Protein AF-A0A956NDB8-F1 (afdb_monomer)

Solvent-accessible surface area (backbone atoms only — not comparable to full-atom values): 7066 Å² total; per-residue (Å²): 108,68,69,57,54,52,49,50,51,51,52,51,50,38,62,75,68,62,56,82,86,70,93,63,90,62,62,63,68,57,50,51,44,67,71,44,84,78,56,72,65,59,37,50,52,48,52,49,52,54,51,37,64,72,70,38,43,70,62,49,52,52,45,43,60,71,76,43,72,57,50,68,58,55,48,55,55,48,63,70,36,69,68,43,46,51,53,46,34,56,54,34,59,75,76,50,61,79,93,48,34,63,64,53,28,52,54,55,44,46,56,49,47,53,52,57,54,60,75,76,108

Radius of gyration: 20.0 Å; Cα contacts (8 Å, |Δi|>4): 51; chains: 1; bounding box: 40×38×49 Å

pLDDT: mean 94.99, std 5.1, range [55.31, 98.69]

Secondary structure (DSSP, 8-state):
-HHHHHHHHHHHHHHHTTPPPPSS---HHHHHHHHS-S-HHHHHHHHHHHHHHHHTHHHHHHHHHHH-TTHHHHHHHHTTSHHHHHHHHHHHHTTS-GGGHHHHHHHHHHHHHHHHHHTT-

Organism: Eiseniibacteriota bacterium (NCBI:txid2212470)

Sequence (121 aa):
PWLVTSKIRWALFCAITQRKFNRTLDWAPYYEVAAGGGTFEEKLDGYAKLADARLGKDEFEEFSAKQLPHLDEVAWEFFGTDAAKDAVRAKVKALFPEHEWEEFTELFFERIQEWRRAQKA

Structure (mmCIF, N/CA/C/O backbone):
data_AF-A0A956NDB8-F1
#
_entry.id   AF-A0A956NDB8-F1
#
loop_
_atom_site.group_PDB
_atom_site.id
_atom_site.type_symbol
_atom_site.label_atom_id
_atom_site.label_alt_id
_atom_site.label_comp_id
_atom_site.label_asym_id
_atom_site.label_entity_id
_atom_site.label_seq_id
_atom_site.pdbx_PDB_ins_code
_atom_site.Cartn_x
_atom_site.Cartn_y
_atom_site.Cartn_z
_atom_site.occupancy
_atom_site.B_iso_or_equiv
_atom_site.auth_seq_id
_atom_site.auth_comp_id
_atom_site.auth_asym_id
_atom_site.auth_atom_id
_atom_site.pdbx_PDB_model_num
ATOM 1 N N . PRO A 1 1 ? 6.274 -1.276 -2.434 1.00 89.81 1 PRO A N 1
ATOM 2 C CA . PRO A 1 1 ? 5.608 -2.584 -2.185 1.00 89.81 1 PRO A CA 1
ATOM 3 C C . PRO A 1 1 ? 4.446 -2.504 -1.184 1.00 89.81 1 PRO A C 1
ATOM 5 O O . PRO A 1 1 ? 3.318 -2.769 -1.582 1.00 89.81 1 PRO A O 1
ATOM 8 N N . TRP A 1 2 ? 4.686 -2.033 0.050 1.00 90.69 2 TRP A N 1
ATOM 9 C CA . TRP A 1 2 ? 3.649 -1.877 1.090 1.00 90.69 2 TRP A CA 1
ATOM 10 C C . TRP A 1 2 ? 2.387 -1.138 0.615 1.00 90.69 2 TRP A C 1
ATOM 12 O O . TRP A 1 2 ? 1.280 -1.632 0.769 1.00 90.69 2 TRP A O 1
ATOM 22 N N . LEU A 1 3 ? 2.533 0.012 -0.054 1.00 93.00 3 LEU A N 1
ATOM 23 C CA . LEU A 1 3 ? 1.372 0.767 -0.540 1.00 93.00 3 LEU A CA 1
ATOM 24 C C . LEU A 1 3 ? 0.516 -0.038 -1.536 1.00 93.00 3 LEU A C 1
ATOM 26 O O . LEU A 1 3 ? -0.706 0.089 -1.539 1.00 93.00 3 LEU A O 1
ATOM 30 N N . VAL A 1 4 ? 1.144 -0.851 -2.391 1.00 93.75 4 VAL A N 1
ATOM 31 C CA . VAL A 1 4 ? 0.431 -1.688 -3.369 1.00 93.75 4 VAL A CA 1
ATOM 32 C C . VAL A 1 4 ? -0.355 -2.775 -2.645 1.00 93.75 4 VAL A C 1
ATOM 34 O O . VAL A 1 4 ? -1.545 -2.927 -2.907 1.00 93.75 4 VAL A O 1
ATOM 37 N N . THR A 1 5 ? 0.265 -3.476 -1.693 1.00 94.31 5 THR A N 1
ATOM 38 C CA . THR A 1 5 ? -0.420 -4.526 -0.928 1.00 94.31 5 THR A CA 1
ATOM 39 C C . THR A 1 5 ? -1.535 -3.951 -0.055 1.00 94.31 5 THR A C 1
ATOM 41 O O . THR A 1 5 ? -2.627 -4.510 -0.038 1.00 94.31 5 THR A O 1
ATOM 44 N N . SER A 1 6 ? -1.346 -2.785 0.570 1.00 95.31 6 SER A N 1
ATOM 45 C CA . SER A 1 6 ? -2.410 -2.073 1.298 1.00 95.31 6 SER A CA 1
ATOM 46 C C . SER A 1 6 ? -3.590 -1.696 0.398 1.00 95.31 6 SER A C 1
ATOM 48 O O . SER A 1 6 ? -4.744 -1.884 0.780 1.00 95.31 6 SER A O 1
ATOM 50 N N . LYS A 1 7 ? -3.330 -1.220 -0.828 1.00 96.62 7 LYS A N 1
ATOM 51 C CA . LYS A 1 7 ? -4.393 -0.932 -1.805 1.00 96.62 7 LYS A CA 1
ATOM 52 C C . LYS A 1 7 ? -5.141 -2.192 -2.234 1.00 96.62 7 LYS A C 1
ATOM 54 O O . LYS A 1 7 ? -6.359 -2.133 -2.365 1.00 96.62 7 LYS A O 1
ATOM 59 N N . ILE A 1 8 ? -4.441 -3.312 -2.425 1.00 96.62 8 ILE A N 1
ATOM 60 C CA . ILE A 1 8 ? -5.066 -4.605 -2.738 1.00 96.62 8 ILE A CA 1
ATOM 61 C C . ILE A 1 8 ? -5.976 -5.042 -1.588 1.00 96.62 8 ILE A C 1
ATOM 63 O O . ILE A 1 8 ? -7.145 -5.329 -1.834 1.00 96.62 8 ILE A O 1
ATOM 67 N N . AR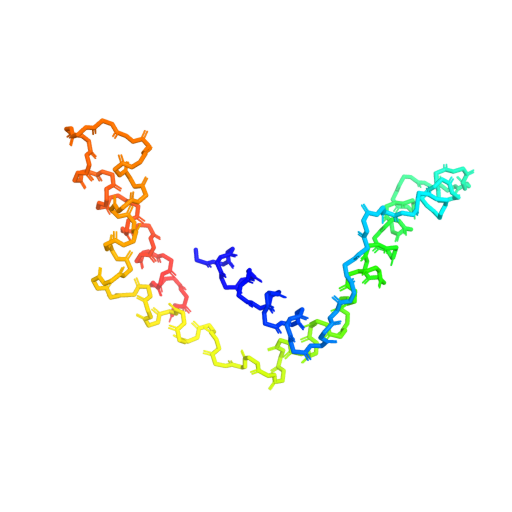G A 1 9 ? -5.486 -5.017 -0.338 1.00 97.12 9 ARG A N 1
ATOM 68 C CA . ARG A 1 9 ? -6.298 -5.330 0.852 1.00 97.12 9 ARG A CA 1
ATOM 69 C C . ARG A 1 9 ? -7.568 -4.491 0.887 1.00 97.12 9 ARG A C 1
ATOM 71 O O . ARG A 1 9 ? -8.660 -5.038 0.997 1.00 97.12 9 ARG A O 1
ATOM 78 N N . TRP A 1 10 ? -7.430 -3.174 0.735 1.00 96.81 10 TRP A N 1
ATOM 79 C CA . TRP A 1 10 ? -8.566 -2.254 0.774 1.00 96.81 10 TRP A CA 1
ATOM 80 C C . TRP A 1 10 ? -9.564 -2.490 -0.364 1.00 96.81 10 TRP A C 1
ATOM 82 O O . TRP A 1 10 ? -10.773 -2.504 -0.133 1.00 96.81 10 TRP A O 1
ATOM 92 N N . ALA A 1 11 ? -9.074 -2.706 -1.588 1.00 96.69 11 ALA A N 1
ATOM 93 C CA . ALA A 1 11 ? -9.922 -2.975 -2.745 1.00 96.69 11 ALA A CA 1
ATOM 94 C C . ALA A 1 11 ? -10.709 -4.283 -2.577 1.00 96.69 11 ALA A C 1
ATOM 96 O O . ALA A 1 11 ? -11.917 -4.298 -2.810 1.00 96.69 11 ALA A O 1
ATOM 97 N N . LEU A 1 12 ? -10.047 -5.353 -2.125 1.00 96.94 12 LEU A N 1
ATOM 98 C CA . LEU A 1 12 ? -10.683 -6.645 -1.864 1.00 96.94 12 LEU A CA 1
ATOM 99 C C . LEU A 1 12 ? -11.694 -6.555 -0.722 1.00 96.94 12 LEU A C 1
ATOM 101 O O . LEU A 1 12 ? -12.813 -7.039 -0.873 1.00 96.94 12 LEU A O 1
ATOM 105 N N . PHE A 1 13 ? -11.342 -5.878 0.373 1.00 96.69 13 PHE A N 1
ATOM 106 C CA . PHE A 1 13 ? -12.257 -5.627 1.483 1.00 96.69 13 PHE A CA 1
ATOM 107 C C . PHE A 1 13 ? -13.521 -4.909 1.009 1.00 96.69 13 PHE A C 1
ATOM 109 O O . PHE A 1 13 ? -14.624 -5.407 1.225 1.00 96.69 13 PHE A O 1
ATOM 116 N N . CYS A 1 14 ? -13.378 -3.785 0.297 1.00 95.94 14 CYS A N 1
ATOM 117 C CA . CYS A 1 14 ? -14.514 -3.040 -0.247 1.00 95.94 14 CYS A CA 1
ATOM 118 C C . CYS A 1 14 ? -15.378 -3.893 -1.184 1.00 95.94 14 CYS A C 1
ATOM 120 O O . CYS A 1 14 ? -16.605 -3.838 -1.102 1.00 95.94 14 CYS A O 1
ATOM 122 N N . ALA A 1 1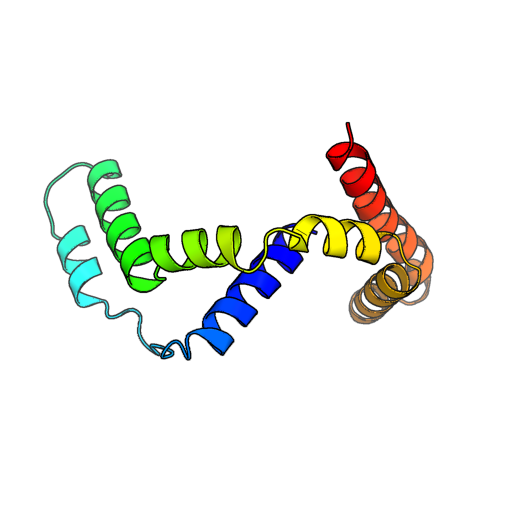5 ? -14.749 -4.670 -2.070 1.00 96.12 15 ALA A N 1
ATOM 123 C CA . ALA A 1 15 ? -15.452 -5.494 -3.044 1.00 96.12 15 ALA A CA 1
ATOM 124 C C . ALA A 1 15 ? -16.203 -6.661 -2.388 1.00 96.12 15 ALA A C 1
ATOM 126 O O . ALA A 1 15 ? -17.350 -6.919 -2.736 1.00 96.12 15 ALA A O 1
ATOM 127 N N . ILE A 1 16 ? -15.601 -7.353 -1.423 1.00 96.00 16 ILE A N 1
ATOM 128 C CA . ILE A 1 16 ? -16.212 -8.528 -0.783 1.00 96.00 16 ILE A CA 1
ATOM 129 C C . ILE A 1 16 ? -17.308 -8.113 0.198 1.00 96.00 16 ILE A C 1
ATOM 131 O O . ILE A 1 16 ? -18.383 -8.706 0.207 1.00 96.00 16 ILE A O 1
ATOM 135 N N . THR A 1 17 ? -17.075 -7.058 0.980 1.00 93.94 17 THR A N 1
ATOM 136 C CA . THR A 1 17 ? -18.067 -6.549 1.943 1.00 93.94 17 THR A CA 1
ATOM 137 C C . THR A 1 17 ? -19.152 -5.692 1.295 1.00 93.94 17 THR A C 1
ATOM 139 O O . THR A 1 17 ? -20.071 -5.255 1.984 1.00 93.94 17 THR A O 1
ATOM 142 N N . GLN A 1 18 ? -19.057 -5.431 -0.018 1.00 93.88 18 GLN A N 1
ATOM 143 C CA . GLN A 1 18 ? -19.957 -4.532 -0.749 1.00 93.88 18 GLN A CA 1
ATOM 144 C C . GLN A 1 18 ? -20.081 -3.166 -0.052 1.00 93.88 18 GLN A C 1
ATOM 146 O O . GLN A 1 18 ? -21.165 -2.586 0.065 1.00 93.88 18 GLN A O 1
ATOM 151 N N . ARG A 1 19 ? -18.952 -2.655 0.456 1.00 92.12 19 ARG A N 1
ATOM 152 C CA . ARG A 1 19 ? -18.929 -1.473 1.316 1.00 92.12 19 ARG A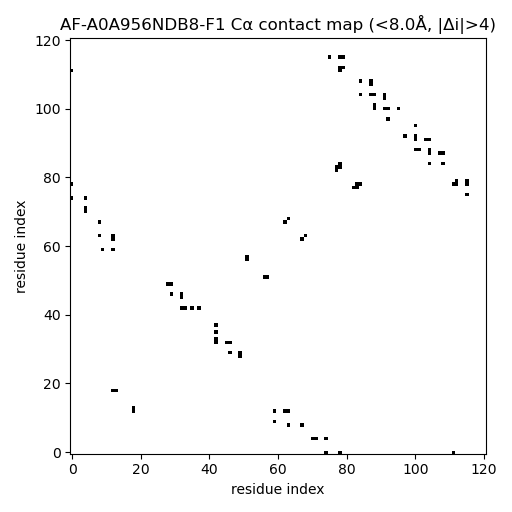 CA 1
ATOM 153 C C . ARG A 1 19 ? -19.509 -0.267 0.580 1.00 92.12 19 ARG A C 1
ATOM 155 O O . ARG A 1 19 ? -19.021 0.139 -0.476 1.00 92.12 19 ARG A O 1
ATOM 162 N N . LYS A 1 20 ? -20.517 0.368 1.180 1.00 89.00 20 LYS A N 1
AT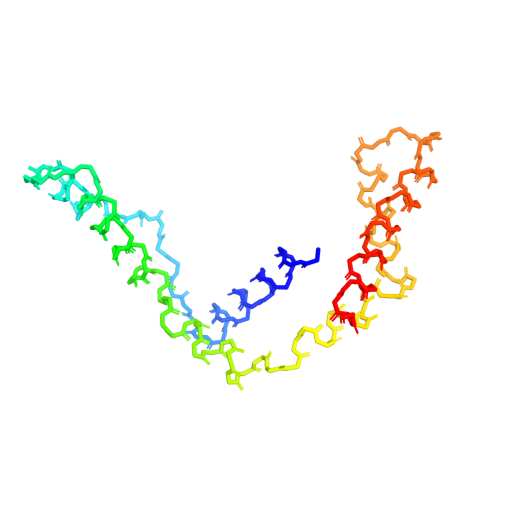OM 163 C CA . LYS A 1 20 ? -21.123 1.583 0.628 1.00 89.00 20 LYS A CA 1
ATOM 164 C C . LYS A 1 20 ? -20.096 2.717 0.574 1.00 89.00 20 LYS A C 1
ATOM 166 O O . LYS A 1 20 ? -19.466 3.067 1.575 1.00 89.00 20 LYS A O 1
ATOM 171 N N . PHE A 1 21 ? -19.949 3.328 -0.598 1.00 86.06 21 PHE A N 1
ATOM 172 C CA . PHE A 1 21 ? -19.129 4.524 -0.751 1.00 86.06 21 PHE A CA 1
ATOM 173 C C . PHE A 1 21 ? -19.887 5.762 -0.255 1.00 86.06 21 PHE A C 1
ATOM 175 O O . PHE A 1 21 ? -20.905 6.157 -0.827 1.00 86.06 21 PHE A O 1
ATOM 182 N N . ASN A 1 22 ? -19.370 6.395 0.796 1.00 86.12 22 ASN A N 1
ATOM 183 C CA . ASN A 1 22 ? -19.922 7.633 1.335 1.00 86.12 22 ASN A CA 1
ATOM 184 C C . ASN A 1 22 ? -19.236 8.831 0.666 1.00 86.12 22 ASN A C 1
ATOM 186 O O . ASN A 1 22 ? -18.032 9.027 0.820 1.00 86.12 22 ASN A O 1
ATOM 190 N N . ARG A 1 23 ? -20.009 9.637 -0.069 1.00 88.25 23 ARG A N 1
ATOM 191 C CA . ARG A 1 23 ? -19.500 10.766 -0.871 1.00 88.25 23 ARG A CA 1
ATOM 192 C C . ARG A 1 23 ? -18.981 11.929 -0.027 1.00 88.25 23 ARG A C 1
ATOM 194 O O . ARG A 1 23 ? -18.087 12.646 -0.457 1.00 88.25 23 ARG A O 1
ATOM 201 N N . THR A 1 24 ? -19.557 12.116 1.152 1.00 90.06 24 THR A N 1
ATOM 202 C CA . THR A 1 24 ? -19.206 13.170 2.104 1.00 90.06 24 THR A CA 1
ATOM 203 C C . THR A 1 24 ? -18.567 12.558 3.333 1.00 90.06 24 THR A C 1
ATOM 205 O O . THR A 1 24 ? -18.857 11.411 3.673 1.00 90.06 24 THR A O 1
ATOM 208 N N . LEU A 1 25 ? -17.695 13.320 3.997 1.00 87.25 25 LEU A N 1
ATOM 209 C CA . LEU A 1 25 ? -17.087 12.921 5.268 1.00 87.25 25 LEU A CA 1
ATOM 210 C C . LEU A 1 25 ? -18.096 12.935 6.427 1.00 87.25 25 LEU A C 1
ATOM 212 O O . LEU A 1 25 ? -17.827 12.336 7.458 1.00 87.25 25 LEU A O 1
ATOM 216 N N . ASP A 1 26 ? -19.251 13.573 6.210 1.00 89.00 26 ASP A N 1
ATOM 217 C CA . ASP A 1 26 ? -20.270 13.857 7.217 1.00 89.00 26 ASP A CA 1
ATOM 218 C C . ASP A 1 26 ? -19.643 14.724 8.312 1.00 89.00 26 ASP A C 1
ATOM 220 O O . ASP A 1 26 ? -19.239 14.250 9.358 1.00 89.00 26 ASP A O 1
ATOM 224 N N . TRP A 1 27 ? -19.461 16.015 8.017 1.00 93.56 27 TRP A N 1
ATOM 225 C CA . TRP A 1 27 ? -18.603 16.914 8.803 1.00 93.56 27 TRP A CA 1
ATOM 226 C C . TRP A 1 27 ? -19.117 17.237 10.214 1.00 93.56 27 TRP A C 1
ATOM 228 O O . TRP A 1 27 ? -18.338 17.708 11.036 1.00 93.56 27 TRP A O 1
ATOM 238 N N . ALA A 1 28 ? -20.397 16.995 10.510 1.00 95.75 28 ALA A N 1
ATOM 239 C CA . ALA A 1 28 ? -21.005 17.358 11.793 1.00 95.75 28 ALA A CA 1
ATOM 240 C C . ALA A 1 28 ? -20.248 16.787 13.018 1.00 95.75 28 ALA A C 1
ATOM 242 O O . ALA A 1 28 ? -19.809 17.596 13.835 1.00 95.75 28 ALA A O 1
ATOM 243 N N . PRO A 1 29 ? -19.950 15.474 13.114 1.00 95.06 29 PRO A N 1
ATOM 244 C CA . PRO A 1 29 ? -19.163 14.927 14.223 1.00 95.06 29 PRO A CA 1
ATOM 245 C C . PRO A 1 29 ? -17.741 15.495 14.318 1.00 95.06 29 PRO A C 1
ATOM 247 O O . PRO A 1 29 ? -17.194 15.631 15.408 1.00 95.06 29 PRO A O 1
ATOM 250 N N . TYR A 1 30 ? -17.130 15.882 13.194 1.00 94.62 30 TYR A N 1
ATOM 251 C CA . TYR A 1 30 ? -15.814 16.528 13.211 1.00 94.62 30 TYR A CA 1
ATOM 252 C C . TYR A 1 30 ? -15.896 17.932 13.820 1.00 94.62 30 TYR A C 1
ATOM 254 O O . TYR A 1 30 ? -15.028 18.319 14.601 1.00 94.62 30 TYR A O 1
ATOM 262 N N . TYR A 1 31 ? -16.951 18.689 13.512 1.00 96.06 31 TYR A N 1
ATOM 263 C CA . TYR A 1 31 ? -17.175 19.990 14.138 1.00 96.06 31 TYR A CA 1
ATOM 264 C C . TYR A 1 31 ? -17.493 19.875 15.628 1.00 96.06 31 TYR A C 1
ATOM 266 O O . TYR A 1 31 ? -17.063 20.733 16.394 1.00 96.06 31 TYR A O 1
ATOM 274 N N . GLU A 1 32 ? -18.173 18.812 16.056 1.00 96.31 32 GLU A N 1
ATOM 275 C CA . GLU A 1 32 ? -18.409 18.534 17.477 1.00 96.31 32 GLU A CA 1
ATOM 276 C C . GLU A 1 32 ? -17.093 18.297 18.232 1.00 96.31 32 GLU A C 1
ATOM 278 O O . GLU A 1 32 ? -16.874 18.907 19.277 1.00 96.31 32 GLU A O 1
ATOM 283 N N . VAL A 1 33 ? -16.169 17.504 17.672 1.00 95.69 33 VAL A N 1
ATOM 284 C CA . VAL A 1 33 ? -14.819 17.322 18.244 1.00 95.69 33 VAL A CA 1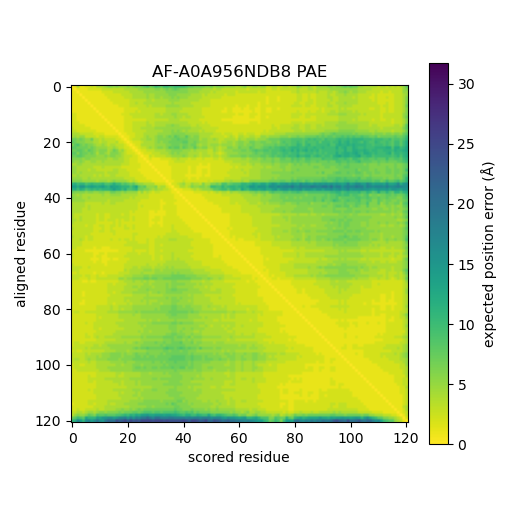
ATOM 285 C C . VAL A 1 33 ? -14.043 18.645 18.266 1.00 95.69 33 VAL A C 1
ATOM 287 O O . VAL A 1 33 ? -13.391 18.972 19.259 1.00 95.69 33 VAL A O 1
ATOM 290 N N . ALA A 1 34 ? -14.134 19.445 17.199 1.00 94.75 34 ALA A N 1
ATOM 291 C CA . ALA A 1 34 ? -13.451 20.735 17.115 1.00 94.75 34 ALA A CA 1
ATOM 292 C C . ALA A 1 34 ? -13.958 21.739 18.163 1.00 94.75 34 ALA A C 1
ATOM 294 O O . ALA A 1 34 ? -13.148 22.425 18.797 1.00 94.75 34 ALA A O 1
ATOM 295 N N . ALA A 1 35 ? -15.281 21.812 18.339 1.00 95.50 35 ALA A N 1
ATOM 296 C CA . ALA A 1 35 ? -15.960 22.685 19.292 1.00 95.50 35 ALA A CA 1
ATOM 297 C C . ALA A 1 35 ? -15.852 22.188 20.743 1.00 95.50 35 ALA A C 1
ATOM 299 O O . ALA A 1 35 ? -16.023 22.979 21.671 1.00 95.50 35 ALA A O 1
ATOM 300 N N . GLY A 1 36 ? -15.550 20.903 20.939 1.00 91.31 36 GLY A N 1
ATOM 301 C CA . GLY A 1 36 ? -15.285 20.318 22.246 1.00 91.31 36 GLY A CA 1
ATOM 302 C C . GLY A 1 36 ? -14.131 21.005 22.986 1.00 91.31 36 GLY A C 1
ATOM 303 O O . GLY A 1 36 ? -13.202 21.563 22.388 1.00 91.31 36 GLY A O 1
ATOM 304 N N . GLY A 1 37 ? -14.194 20.964 24.318 1.00 87.00 37 GLY A N 1
ATOM 305 C CA . GLY A 1 37 ? -13.053 21.287 25.176 1.00 87.00 37 GLY A CA 1
ATOM 306 C C . GLY A 1 37 ? -11.967 20.206 25.101 1.00 87.00 37 GLY A C 1
ATOM 307 O O . GLY A 1 37 ? -12.172 19.166 24.482 1.00 87.00 37 GLY A O 1
ATOM 308 N N . GLY A 1 38 ? -10.822 20.456 25.735 1.00 91.31 38 GLY A N 1
ATOM 309 C CA . GLY A 1 38 ? -9.709 19.504 25.806 1.00 91.31 38 GLY A CA 1
ATOM 310 C C . GLY A 1 38 ? -8.443 19.975 25.096 1.00 91.31 38 GLY A C 1
ATOM 311 O O . GLY A 1 38 ? -8.425 21.026 24.442 1.00 91.31 38 GLY A O 1
ATOM 312 N N . THR A 1 39 ? -7.370 19.206 25.262 1.00 96.25 39 THR A N 1
ATOM 313 C CA . THR A 1 39 ? -6.089 19.452 24.596 1.00 96.25 39 THR A CA 1
ATOM 314 C C . THR A 1 39 ? -6.169 19.112 23.109 1.00 96.25 39 THR A C 1
ATOM 316 O O . THR A 1 39 ? -7.147 18.553 22.607 1.00 96.25 39 THR A O 1
ATOM 319 N N . PHE A 1 40 ? -5.129 19.477 22.364 1.00 94.62 40 PHE A N 1
ATOM 320 C CA . PHE A 1 40 ? -5.053 19.143 20.948 1.00 94.62 40 PHE A CA 1
ATOM 321 C C . PHE A 1 40 ? -4.976 17.625 20.725 1.00 94.62 40 PHE A C 1
ATOM 323 O O . PHE A 1 40 ? -5.621 17.102 19.820 1.00 94.62 40 PHE A O 1
ATOM 330 N N . GLU A 1 41 ? -4.248 16.919 21.586 1.00 96.50 41 GLU A N 1
ATOM 331 C CA . GLU A 1 41 ? -4.091 15.466 21.566 1.00 96.50 41 GLU A CA 1
ATOM 332 C C . GLU A 1 41 ? -5.434 14.758 21.781 1.00 96.50 41 GLU A C 1
ATOM 334 O O . GLU A 1 41 ? -5.794 13.876 21.006 1.00 96.50 41 GLU A O 1
ATOM 339 N N . GLU A 1 42 ? -6.237 15.211 22.748 1.00 96.69 42 GLU A N 1
ATOM 340 C CA . GLU A 1 42 ? -7.579 14.660 22.989 1.00 96.69 42 GLU A CA 1
ATOM 341 C C . GLU A 1 42 ? -8.504 14.849 21.775 1.00 96.69 42 GLU A C 1
ATOM 343 O O . GLU A 1 42 ? -9.312 13.975 21.443 1.00 96.69 42 GLU A O 1
ATOM 348 N N . LYS A 1 43 ? -8.362 15.971 21.056 1.00 96.31 43 LYS A N 1
ATOM 349 C CA . LYS A 1 43 ? -9.091 16.199 19.800 1.00 96.31 43 LYS A CA 1
ATOM 350 C C . LYS A 1 43 ? -8.606 15.280 18.684 1.00 96.31 43 LYS A C 1
ATOM 352 O O . LYS A 1 43 ? -9.438 14.771 17.933 1.00 96.31 43 LYS A O 1
ATOM 357 N N . LEU A 1 44 ? -7.298 15.039 18.573 1.00 96.88 44 LEU A N 1
ATOM 358 C CA . LEU A 1 44 ? -6.747 14.075 17.615 1.00 96.88 44 LEU A CA 1
ATOM 359 C C . LEU A 1 44 ? -7.295 12.666 17.859 1.00 96.88 44 LEU A C 1
ATOM 361 O O . LEU A 1 44 ? -7.716 12.024 16.898 1.00 96.88 44 LEU A O 1
ATOM 365 N N . ASP A 1 45 ? -7.389 12.230 19.115 1.00 96.62 45 ASP A N 1
ATOM 366 C CA . ASP A 1 45 ? -8.011 10.949 19.469 1.00 96.62 45 ASP A CA 1
ATOM 367 C C . ASP A 1 45 ? -9.492 10.905 19.067 1.00 96.62 45 ASP A C 1
ATOM 369 O O . ASP A 1 45 ? -9.989 9.888 18.575 1.00 96.62 45 ASP A O 1
ATOM 373 N N . GLY A 1 46 ? -10.208 12.022 19.233 1.00 96.25 46 GLY A N 1
ATOM 374 C CA . GLY A 1 46 ? -11.580 12.182 18.752 1.00 96.25 46 GLY A CA 1
ATOM 375 C C . GLY A 1 46 ? -11.694 12.004 17.235 1.00 96.25 46 GLY A C 1
ATOM 376 O O . GLY A 1 46 ? -12.515 11.216 16.761 1.00 96.25 46 GLY A O 1
ATOM 377 N N . TYR A 1 47 ? -10.843 12.679 16.460 1.00 96.50 47 TYR A N 1
ATOM 378 C CA . TYR A 1 47 ? -10.827 12.541 15.000 1.00 96.50 47 TYR A CA 1
ATOM 379 C C . TYR A 1 47 ? -10.415 11.141 14.541 1.00 96.50 47 TYR A C 1
ATOM 381 O O . TYR A 1 47 ? -10.993 10.627 13.582 1.00 96.50 47 TYR A O 1
ATOM 389 N N . ALA A 1 48 ? -9.452 10.518 15.222 1.00 96.31 48 ALA A N 1
ATOM 390 C CA . ALA A 1 48 ? -9.009 9.160 14.932 1.00 96.31 48 ALA A CA 1
ATOM 391 C C . ALA A 1 48 ? -10.154 8.158 15.119 1.00 96.31 48 ALA A C 1
ATOM 393 O O . ALA A 1 48 ? -10.418 7.370 14.218 1.00 96.31 48 ALA A O 1
ATOM 394 N N . LYS A 1 49 ? -10.924 8.261 16.212 1.00 96.31 49 LYS A N 1
ATOM 395 C CA . LYS A 1 49 ? -12.119 7.424 16.435 1.00 96.31 49 LYS A CA 1
ATOM 396 C C . LYS A 1 49 ? -13.152 7.565 15.316 1.00 96.31 49 LYS A C 1
ATOM 398 O O . LYS A 1 49 ? -13.698 6.564 14.857 1.00 96.31 49 LYS A O 1
ATOM 403 N N . LEU A 1 50 ? -13.409 8.793 14.853 1.00 95.88 50 LEU A N 1
ATOM 404 C CA . LEU A 1 50 ? -14.320 9.035 13.727 1.00 95.88 50 LEU A CA 1
ATOM 405 C C . LEU A 1 50 ? -13.798 8.404 12.431 1.00 95.88 50 LEU A C 1
ATOM 407 O O . LEU A 1 50 ? -14.572 7.809 11.681 1.00 95.88 50 LEU A O 1
ATOM 411 N N . ALA A 1 51 ? -12.495 8.519 12.166 1.00 94.38 51 ALA A N 1
ATOM 412 C CA . ALA A 1 51 ? -11.865 7.918 10.997 1.00 94.38 51 ALA A CA 1
ATOM 413 C C . ALA A 1 51 ? -11.895 6.382 11.051 1.00 94.38 51 ALA A C 1
ATOM 415 O O . ALA A 1 51 ? -12.279 5.765 10.058 1.00 94.38 51 ALA A O 1
ATOM 416 N N . ASP A 1 52 ? -11.567 5.783 12.197 1.00 95.25 52 ASP A N 1
ATOM 417 C CA . ASP A 1 52 ? -11.552 4.333 12.418 1.00 95.25 52 ASP A CA 1
ATOM 418 C C . ASP A 1 52 ? -12.946 3.733 12.205 1.00 95.25 52 ASP A C 1
ATOM 420 O O . ASP A 1 52 ? -13.114 2.824 11.389 1.00 95.25 52 ASP A O 1
ATOM 424 N N . ALA A 1 53 ? -13.967 4.308 12.852 1.00 93.50 53 ALA A N 1
ATOM 425 C CA . ALA A 1 53 ? -15.354 3.879 12.688 1.00 93.50 53 ALA A CA 1
ATOM 426 C C . ALA A 1 53 ? -15.831 4.064 11.245 1.00 93.50 53 ALA A C 1
ATOM 428 O O . ALA A 1 53 ? -16.478 3.193 10.663 1.00 93.50 53 ALA A O 1
ATOM 429 N N . ARG A 1 54 ? -15.489 5.200 10.627 1.00 91.62 54 ARG A N 1
ATOM 430 C CA . ARG A 1 54 ? -15.884 5.460 9.248 1.00 91.62 54 ARG A CA 1
ATOM 431 C C . ARG A 1 54 ? -15.222 4.486 8.289 1.00 91.62 54 ARG A C 1
ATOM 433 O O . ARG A 1 54 ? -15.892 4.048 7.361 1.00 91.62 54 ARG A O 1
ATOM 440 N N . LEU A 1 55 ? -13.942 4.173 8.446 1.00 92.38 55 LEU A N 1
ATOM 441 C CA . LEU A 1 55 ? -13.221 3.269 7.550 1.00 92.38 55 LEU A CA 1
ATOM 442 C C . LEU A 1 55 ? -13.498 1.790 7.849 1.00 92.38 55 LEU A C 1
ATOM 444 O O . LEU A 1 55 ? -13.236 0.969 6.973 1.00 92.38 55 LEU A O 1
ATOM 448 N N . GLY A 1 56 ? -14.112 1.473 8.993 1.00 94.19 56 GLY A N 1
ATOM 449 C CA . GLY A 1 56 ? -14.345 0.097 9.434 1.00 94.19 56 GLY A CA 1
ATOM 450 C C . GLY A 1 56 ? -13.019 -0.587 9.737 1.00 94.19 56 GLY A C 1
ATOM 451 O O . GLY A 1 56 ? -12.704 -1.618 9.146 1.00 94.19 56 GLY A O 1
ATOM 452 N N . LYS A 1 57 ? -12.173 0.080 10.534 1.00 95.75 57 LYS A N 1
ATOM 453 C CA . LYS A 1 57 ? -10.795 -0.349 10.796 1.00 95.75 57 LYS A CA 1
ATOM 454 C C . LYS A 1 57 ? -10.744 -1.761 11.372 1.00 95.75 57 LYS A C 1
ATOM 456 O O . LYS A 1 57 ? -10.007 -2.581 10.838 1.00 95.75 57 LYS A O 1
ATOM 461 N N . ASP A 1 58 ? -11.532 -2.042 12.405 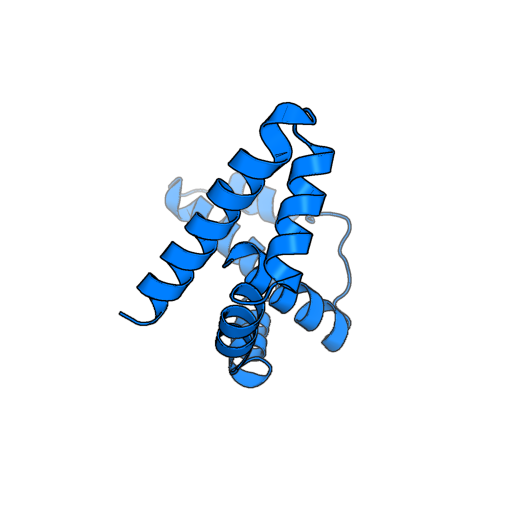1.00 96.56 58 ASP A N 1
ATOM 462 C CA . ASP A 1 58 ? -11.495 -3.335 13.091 1.00 96.56 58 ASP A CA 1
ATOM 463 C C . ASP A 1 58 ? -11.945 -4.462 12.146 1.00 96.56 58 ASP A C 1
ATOM 465 O O . ASP A 1 58 ? -11.280 -5.494 12.040 1.00 96.56 58 ASP A O 1
ATOM 469 N N . GLU A 1 59 ? -13.008 -4.239 11.363 1.00 95.94 59 GLU A N 1
ATOM 470 C CA . GLU A 1 59 ? -13.464 -5.204 10.359 1.00 95.94 59 GLU A CA 1
ATOM 471 C C . GLU A 1 59 ? -12.444 -5.384 9.229 1.00 95.94 59 GLU A C 1
ATOM 473 O O . GLU A 1 59 ? -12.265 -6.491 8.717 1.00 95.94 59 GLU A O 1
ATOM 478 N N . PHE A 1 60 ? -11.768 -4.308 8.826 1.00 96.88 60 PHE A N 1
ATOM 479 C CA . PHE A 1 60 ? -10.719 -4.343 7.813 1.00 96.88 60 PHE A CA 1
ATOM 480 C C . PHE A 1 60 ? -9.480 -5.110 8.291 1.00 96.88 60 PHE A C 1
ATOM 482 O O . PHE A 1 60 ? -8.910 -5.896 7.524 1.00 96.88 60 PHE A O 1
ATOM 489 N N . GLU A 1 61 ? -9.057 -4.896 9.536 1.00 95.94 61 GLU A N 1
ATOM 490 C CA . GLU A 1 61 ? -7.934 -5.595 10.160 1.00 95.94 61 GLU A CA 1
ATOM 491 C C . GLU A 1 61 ? -8.251 -7.085 10.321 1.00 95.94 61 GLU A C 1
ATOM 493 O O . GLU A 1 61 ? -7.464 -7.931 9.887 1.00 95.94 61 GLU A O 1
ATOM 498 N N . GLU A 1 62 ? -9.440 -7.419 10.831 1.00 97.12 62 GLU A N 1
ATOM 499 C CA . GLU A 1 62 ? -9.907 -8.801 10.946 1.00 97.12 62 GLU A CA 1
ATOM 500 C C . GLU A 1 62 ? -9.995 -9.486 9.575 1.00 97.12 62 GLU A C 1
ATOM 502 O O . GLU A 1 62 ? -9.499 -10.604 9.398 1.00 97.12 62 GLU A O 1
ATOM 507 N N . PHE A 1 63 ? -10.589 -8.817 8.581 1.00 96.94 63 PHE A N 1
ATOM 508 C CA . PHE A 1 63 ? -10.669 -9.319 7.212 1.00 96.94 63 PHE A CA 1
ATOM 509 C C . PHE A 1 63 ? -9.277 -9.571 6.632 1.00 96.94 63 PHE A C 1
ATOM 511 O O . PHE A 1 63 ? -9.026 -10.639 6.075 1.00 96.94 63 PHE A O 1
ATOM 518 N N . SER A 1 64 ? -8.359 -8.614 6.778 1.00 95.88 64 SER A N 1
ATOM 519 C CA . SER A 1 64 ? -7.000 -8.734 6.249 1.00 95.88 64 SER A CA 1
ATOM 520 C C . SER A 1 64 ? -6.252 -9.903 6.888 1.00 95.88 64 SER A C 1
ATOM 522 O O . SER A 1 64 ? -5.587 -10.654 6.176 1.00 95.88 64 SER A O 1
ATOM 524 N N . ALA A 1 65 ? -6.403 -10.097 8.200 1.00 95.56 65 ALA A N 1
ATOM 525 C CA . ALA A 1 65 ? -5.776 -11.200 8.921 1.00 95.56 65 ALA A CA 1
ATOM 526 C C . ALA A 1 65 ? -6.359 -12.569 8.532 1.00 95.56 65 ALA A C 1
ATOM 528 O O . ALA A 1 65 ? -5.612 -13.530 8.359 1.00 95.56 65 ALA A O 1
ATOM 529 N N . LYS A 1 66 ? -7.687 -12.673 8.382 1.00 96.44 66 LYS A N 1
ATOM 530 C CA . LYS A 1 66 ? -8.368 -13.957 8.133 1.00 96.44 66 LYS A CA 1
ATOM 531 C C . LYS A 1 66 ? -8.420 -14.355 6.661 1.00 96.44 66 LYS A C 1
ATOM 533 O O . LYS A 1 66 ? -8.286 -15.533 6.350 1.00 96.44 66 LYS A O 1
ATOM 538 N N . GLN A 1 67 ? -8.659 -13.399 5.767 1.00 96.12 67 GLN A N 1
ATOM 539 C CA . GLN A 1 67 ? -8.943 -13.666 4.352 1.00 96.12 67 GLN A CA 1
ATOM 540 C C . GLN A 1 67 ? -7.718 -13.491 3.456 1.00 96.12 67 GLN A C 1
ATOM 542 O O . GLN A 1 67 ? -7.683 -14.046 2.361 1.00 96.12 67 GLN A O 1
ATOM 547 N N . LEU A 1 68 ? -6.708 -12.737 3.903 1.00 95.62 68 LEU A N 1
ATOM 548 C CA . LEU A 1 68 ? -5.504 -12.443 3.122 1.00 95.62 68 LEU A CA 1
ATOM 549 C C . LEU A 1 68 ? -4.193 -12.864 3.823 1.00 95.62 68 LEU A C 1
ATOM 551 O O . LEU A 1 68 ? -3.202 -12.135 3.704 1.00 95.62 68 LEU A O 1
ATOM 555 N N . PRO A 1 69 ? -4.126 -14.029 4.506 1.00 94.44 69 PRO A N 1
ATOM 556 C CA . PRO A 1 69 ? -2.955 -14.404 5.305 1.00 94.44 69 PRO A CA 1
ATOM 557 C C . PRO A 1 69 ? -1.683 -14.588 4.463 1.00 94.44 69 PRO A C 1
ATOM 559 O O . PRO A 1 69 ? -0.584 -14.345 4.948 1.00 94.44 69 PRO A O 1
ATOM 562 N N . HIS A 1 70 ? -1.825 -14.961 3.189 1.00 94.44 70 HIS A N 1
ATOM 563 C CA . HIS A 1 70 ? -0.704 -15.220 2.277 1.00 94.44 70 HIS A CA 1
ATOM 564 C C . HIS A 1 70 ? -0.400 -14.054 1.328 1.00 94.44 70 HIS A C 1
ATOM 566 O O . HIS A 1 70 ? 0.459 -14.174 0.458 1.00 94.44 70 HIS A O 1
ATOM 572 N N . LEU A 1 71 ? -1.098 -12.918 1.448 1.00 94.88 71 LEU A N 1
ATOM 573 C CA . LEU A 1 71 ? -0.948 -11.826 0.481 1.00 94.88 71 LEU A CA 1
ATOM 574 C C . LEU A 1 71 ? 0.477 -11.261 0.452 1.00 94.88 71 LEU A C 1
ATOM 576 O O . LEU A 1 71 ? 0.964 -10.914 -0.622 1.00 94.88 71 LEU A O 1
ATOM 580 N N . ASP A 1 72 ? 1.142 -11.155 1.603 1.00 93.25 72 ASP A N 1
ATOM 581 C CA . ASP A 1 72 ? 2.506 -10.620 1.643 1.00 93.25 72 ASP A CA 1
ATOM 582 C C . ASP A 1 72 ? 3.508 -11.562 0.964 1.00 93.25 72 ASP A C 1
ATOM 584 O O . ASP A 1 72 ? 4.381 -11.082 0.245 1.00 93.25 72 ASP A O 1
ATOM 588 N N . GLU A 1 73 ? 3.337 -12.879 1.107 1.00 94.75 73 GLU A N 1
ATOM 589 C CA . GLU A 1 73 ? 4.149 -13.887 0.415 1.00 94.75 73 GLU A CA 1
ATOM 590 C C . GLU A 1 73 ? 3.938 -13.820 -1.102 1.00 94.75 73 GLU A C 1
ATOM 592 O O . GLU A 1 73 ? 4.899 -13.639 -1.850 1.00 94.75 73 GLU A O 1
ATOM 597 N N . VAL A 1 74 ? 2.680 -13.832 -1.558 1.00 95.50 74 VAL A N 1
ATOM 598 C CA . VAL A 1 74 ? 2.335 -13.709 -2.986 1.00 95.50 74 VAL A CA 1
ATOM 599 C C . VAL A 1 74 ? 2.884 -12.410 -3.580 1.00 95.50 74 VAL A C 1
ATOM 601 O O . VAL A 1 74 ? 3.432 -12.395 -4.683 1.00 95.50 74 VAL A O 1
ATOM 604 N N . ALA A 1 75 ? 2.765 -11.295 -2.856 1.00 95.19 75 ALA A N 1
ATOM 605 C CA . ALA A 1 75 ? 3.309 -10.019 -3.301 1.00 95.19 75 ALA A CA 1
ATOM 606 C C . ALA A 1 75 ? 4.841 -10.053 -3.364 1.00 95.19 75 ALA A C 1
ATOM 608 O O . ALA A 1 75 ? 5.425 -9.563 -4.332 1.00 95.19 75 ALA A O 1
ATOM 609 N N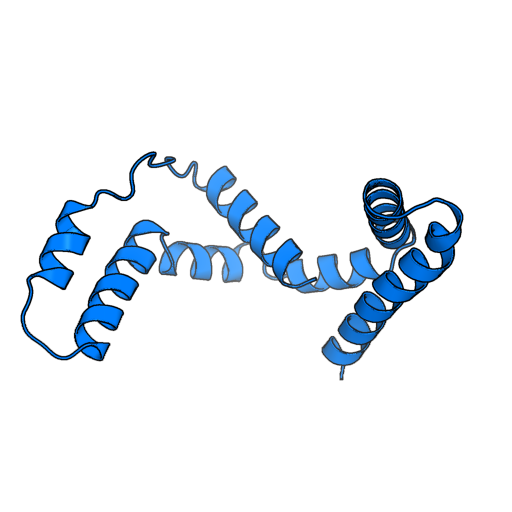 . TRP A 1 76 ? 5.494 -10.634 -2.355 1.00 96.19 76 TRP A N 1
ATOM 610 C CA . TRP A 1 76 ? 6.944 -10.792 -2.323 1.00 96.19 76 TRP A CA 1
ATOM 611 C C . TRP A 1 76 ? 7.449 -11.619 -3.509 1.00 96.19 76 TRP A C 1
ATOM 613 O O . TRP A 1 76 ? 8.453 -11.249 -4.123 1.00 96.19 76 TRP A O 1
ATOM 623 N N . GLU A 1 77 ? 6.761 -12.704 -3.866 1.00 96.81 77 GLU A N 1
ATOM 624 C CA . GLU A 1 77 ? 7.077 -13.514 -5.045 1.00 96.81 77 GLU A CA 1
ATOM 625 C C . GLU A 1 77 ? 6.886 -12.716 -6.334 1.00 96.81 77 GLU A C 1
ATOM 627 O O . GLU A 1 77 ? 7.821 -12.603 -7.130 1.00 96.81 77 GLU A O 1
ATOM 632 N N . PHE A 1 78 ? 5.720 -12.083 -6.501 1.00 97.06 78 PHE A N 1
ATOM 633 C CA . PHE A 1 78 ? 5.399 -11.287 -7.684 1.00 97.06 78 PHE A CA 1
ATOM 634 C C . PHE A 1 78 ? 6.431 -10.184 -7.941 1.00 97.06 78 PHE A C 1
ATOM 636 O O . PHE A 1 78 ? 6.903 -10.029 -9.067 1.00 97.06 78 PHE A O 1
ATOM 643 N N . PHE A 1 79 ? 6.838 -9.444 -6.906 1.00 97.06 79 PHE A N 1
ATOM 644 C CA . PHE A 1 79 ? 7.825 -8.367 -7.033 1.00 97.06 79 PHE A CA 1
ATOM 645 C C . PHE A 1 79 ? 9.233 -8.848 -7.428 1.00 97.06 79 PHE A C 1
ATOM 647 O O . PHE A 1 79 ? 10.099 -8.020 -7.708 1.00 97.06 79 PHE A O 1
ATOM 654 N N . GLY A 1 80 ? 9.484 -10.158 -7.457 1.00 96.75 80 GLY A N 1
ATOM 655 C CA . GLY A 1 80 ? 10.711 -10.744 -7.996 1.00 96.7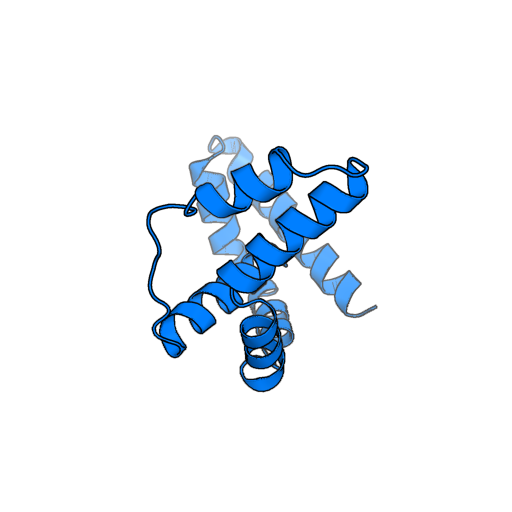5 80 GLY A CA 1
ATOM 656 C C . GLY A 1 80 ? 10.668 -11.101 -9.476 1.00 96.75 80 GLY A C 1
ATOM 657 O O . GLY A 1 80 ? 11.678 -11.557 -9.997 1.00 96.75 80 GLY A O 1
ATOM 658 N N . THR A 1 81 ? 9.520 -10.952 -10.132 1.00 98.31 81 THR A N 1
ATOM 659 C CA . THR A 1 81 ? 9.317 -11.403 -11.513 1.00 98.31 81 THR A CA 1
ATOM 660 C C . THR A 1 81 ? 9.662 -10.328 -12.540 1.00 98.31 81 THR A C 1
ATOM 662 O O . THR A 1 81 ? 9.596 -9.129 -12.252 1.00 98.31 81 THR A O 1
ATOM 665 N N . ASP A 1 82 ? 9.921 -10.755 -13.777 1.00 98.06 82 ASP A N 1
ATOM 666 C CA . ASP A 1 82 ? 10.077 -9.846 -14.918 1.00 98.06 82 ASP A CA 1
ATOM 667 C C . ASP A 1 82 ? 8.808 -9.024 -15.170 1.00 98.06 82 ASP A C 1
ATOM 669 O O . ASP A 1 82 ? 8.891 -7.842 -15.479 1.00 98.06 82 ASP A O 1
ATOM 673 N N . ALA A 1 83 ? 7.621 -9.586 -14.914 1.00 98.06 83 ALA A N 1
ATOM 674 C CA . ALA A 1 83 ? 6.362 -8.852 -15.033 1.00 98.06 83 ALA A CA 1
ATOM 675 C C . ALA A 1 83 ? 6.295 -7.638 -14.084 1.00 98.06 83 ALA A C 1
ATOM 677 O O . ALA A 1 83 ? 5.767 -6.582 -14.446 1.00 98.06 83 ALA A O 1
ATOM 678 N N . ALA A 1 84 ? 6.850 -7.751 -12.872 1.00 97.56 84 ALA A N 1
ATOM 679 C CA . ALA A 1 84 ? 6.957 -6.612 -11.963 1.00 97.56 84 ALA A CA 1
ATOM 680 C C . ALA A 1 84 ? 7.960 -5.569 -12.476 1.00 97.56 84 ALA A C 1
ATOM 682 O O . ALA A 1 84 ? 7.697 -4.367 -12.372 1.00 97.56 84 ALA A O 1
ATOM 683 N N . LYS A 1 85 ? 9.075 -6.010 -13.068 1.00 98.44 85 LYS A N 1
ATOM 684 C CA . LYS A 1 85 ? 10.057 -5.125 -13.706 1.00 98.44 85 LYS A CA 1
ATOM 685 C C . LYS A 1 85 ? 9.459 -4.386 -14.906 1.00 98.44 85 LYS A C 1
ATOM 687 O O . LYS A 1 85 ? 9.624 -3.173 -15.024 1.00 98.44 85 LYS A O 1
ATOM 692 N N . ASP A 1 86 ? 8.678 -5.072 -15.730 1.00 98.44 86 ASP A N 1
ATOM 693 C CA . ASP A 1 86 ? 7.966 -4.484 -16.864 1.00 98.44 86 ASP A CA 1
ATOM 694 C C . ASP A 1 86 ? 6.943 -3.437 -16.416 1.00 98.44 86 ASP A C 1
ATOM 696 O O . ASP A 1 86 ? 6.831 -2.371 -17.026 1.00 98.44 86 ASP A O 1
ATOM 700 N N . ALA A 1 87 ? 6.236 -3.683 -15.309 1.00 97.75 87 ALA A N 1
ATOM 701 C CA . ALA A 1 87 ? 5.328 -2.699 -14.725 1.00 97.75 87 ALA A CA 1
ATOM 702 C C . ALA A 1 87 ? 6.071 -1.438 -14.242 1.00 97.75 87 ALA A C 1
ATOM 704 O O . ALA A 1 87 ? 5.589 -0.318 -14.448 1.00 97.75 87 ALA A O 1
ATOM 705 N N . VAL A 1 88 ? 7.259 -1.598 -13.644 1.00 98.06 88 VAL A N 1
ATOM 706 C CA . VAL A 1 88 ? 8.141 -0.469 -13.296 1.00 98.06 88 VAL A CA 1
ATOM 707 C C . VAL A 1 88 ? 8.546 0.284 -14.561 1.00 98.06 88 VAL A C 1
ATOM 709 O O . VAL A 1 88 ? 8.344 1.498 -14.628 1.00 98.06 88 VAL A O 1
ATOM 712 N N . ARG A 1 89 ? 9.021 -0.426 -15.592 1.00 98.50 89 ARG A N 1
ATOM 713 C CA . ARG A 1 89 ? 9.420 0.165 -16.875 1.00 98.50 89 ARG A CA 1
ATOM 714 C C . ARG A 1 89 ? 8.282 0.957 -17.507 1.00 98.50 89 ARG A C 1
ATOM 716 O O . ARG A 1 89 ? 8.485 2.091 -17.929 1.00 98.50 89 ARG A O 1
ATOM 723 N N . ALA A 1 90 ? 7.070 0.406 -17.536 1.00 98.50 90 ALA A N 1
ATOM 724 C CA . ALA A 1 90 ? 5.892 1.088 -18.067 1.00 98.50 90 ALA A CA 1
ATOM 725 C C . ALA A 1 90 ? 5.620 2.413 -17.338 1.00 98.50 90 ALA A C 1
ATOM 727 O O . ALA A 1 90 ? 5.299 3.420 -17.973 1.00 98.50 90 ALA A O 1
ATOM 728 N N . LYS A 1 91 ? 5.793 2.443 -16.011 1.00 97.62 91 LYS A N 1
ATOM 729 C CA . LYS A 1 91 ? 5.621 3.672 -15.232 1.00 97.62 91 LYS A CA 1
ATOM 730 C C . LYS A 1 91 ? 6.749 4.676 -15.465 1.00 97.62 91 LYS A C 1
ATOM 732 O O . LYS A 1 91 ? 6.462 5.869 -15.537 1.00 97.62 91 LYS A O 1
ATOM 737 N N . VAL A 1 92 ? 7.987 4.208 -15.622 1.00 98.56 92 VAL A N 1
ATOM 738 C CA . VAL A 1 92 ? 9.141 5.050 -15.969 1.00 98.56 92 VAL A CA 1
ATOM 739 C C . VAL A 1 92 ? 8.929 5.716 -17.329 1.00 98.56 92 VAL A C 1
ATOM 741 O O . VAL A 1 92 ? 9.027 6.936 -17.425 1.00 98.56 92 VAL A O 1
ATOM 744 N N . LYS A 1 93 ? 8.516 4.952 -18.349 1.00 98.50 93 LYS A N 1
ATOM 745 C CA . LYS A 1 93 ? 8.216 5.480 -19.692 1.00 98.50 93 LYS A CA 1
ATOM 746 C C . LYS A 1 93 ? 7.178 6.602 -19.695 1.00 98.50 93 LYS A C 1
ATOM 748 O O . LYS A 1 93 ? 7.220 7.479 -20.549 1.00 98.50 93 LYS A O 1
ATOM 753 N N . ALA A 1 94 ? 6.238 6.566 -18.752 1.00 98.38 94 ALA A N 1
ATOM 754 C CA . ALA A 1 94 ? 5.186 7.568 -18.627 1.00 98.38 94 ALA A CA 1
ATOM 755 C C . ALA A 1 94 ? 5.631 8.860 -17.914 1.00 98.38 94 ALA A C 1
ATOM 757 O O . ALA A 1 94 ? 4.875 9.829 -17.920 1.00 98.38 94 ALA A O 1
ATOM 758 N N . LEU A 1 95 ? 6.791 8.864 -17.248 1.00 98.12 95 LEU A N 1
ATOM 759 C CA . LEU A 1 95 ? 7.232 9.962 -16.379 1.00 98.12 95 LEU A CA 1
ATOM 760 C C . LEU A 1 95 ? 8.582 10.569 -16.776 1.00 98.12 95 LEU A C 1
ATOM 762 O O . LEU A 1 95 ? 8.816 11.733 -16.466 1.00 98.12 95 LEU A O 1
ATOM 766 N N . PHE A 1 96 ? 9.447 9.803 -17.439 1.00 98.00 96 PHE A N 1
ATOM 767 C CA . PHE A 1 96 ? 10.822 10.191 -17.752 1.00 98.00 96 PHE A CA 1
ATOM 768 C C . PHE A 1 96 ? 11.075 10.192 -19.271 1.00 98.00 96 PHE A C 1
ATOM 770 O O . PHE A 1 96 ? 10.402 9.456 -20.002 1.00 98.00 96 PH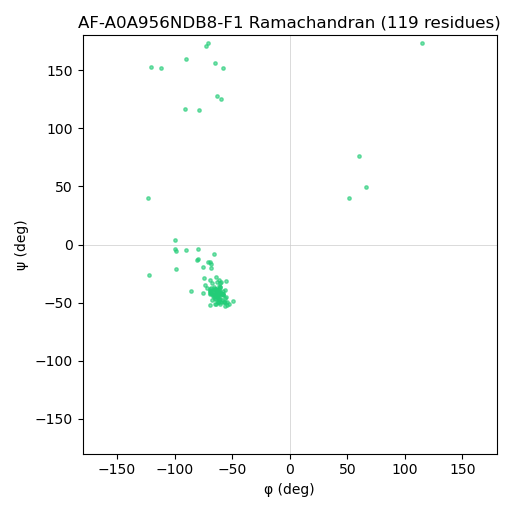E A O 1
ATOM 777 N N . PRO A 1 97 ? 12.022 11.001 -19.779 1.00 98.31 97 PRO A N 1
ATOM 778 C CA . PRO A 1 97 ? 12.464 10.971 -21.173 1.00 98.31 97 PRO A CA 1
ATOM 779 C C . PRO A 1 97 ? 13.151 9.650 -21.552 1.00 98.31 97 PRO A C 1
ATOM 781 O O . PRO A 1 97 ? 13.707 8.949 -20.711 1.00 98.31 97 PRO A O 1
ATOM 784 N N . GLU A 1 98 ? 13.145 9.329 -22.850 1.00 98.38 98 GLU A N 1
ATOM 785 C CA . GLU A 1 98 ? 13.551 8.015 -23.379 1.00 98.38 98 GLU A CA 1
ATOM 786 C C . GLU A 1 98 ? 14.963 7.568 -22.985 1.00 98.38 98 GLU A C 1
ATOM 788 O O . GLU A 1 98 ? 15.175 6.402 -22.653 1.00 98.38 98 GLU A O 1
ATOM 793 N N . HIS A 1 99 ? 15.918 8.496 -22.963 1.00 98.12 99 HIS A N 1
ATOM 794 C CA . HIS A 1 99 ? 17.313 8.196 -22.640 1.00 98.12 99 HIS A CA 1
ATOM 795 C C . HIS A 1 99 ? 17.539 7.804 -21.169 1.00 98.12 99 HIS A C 1
ATOM 797 O O . HIS A 1 99 ? 18.577 7.230 -20.861 1.00 98.12 99 HIS A O 1
ATOM 803 N N . GLU A 1 100 ? 16.575 8.063 -20.279 1.00 98.38 100 GLU A N 1
ATOM 804 C CA . GLU A 1 100 ? 16.650 7.723 -18.850 1.00 98.38 100 GLU A CA 1
ATOM 805 C C . GLU A 1 100 ? 15.876 6.437 -18.509 1.00 98.38 100 GLU A C 1
ATOM 807 O O . GLU A 1 100 ? 15.879 5.977 -17.365 1.00 98.38 100 GLU A O 1
ATOM 812 N N . TRP A 1 101 ? 15.179 5.838 -19.482 1.00 98.56 101 TRP A N 1
ATOM 813 C CA . TRP A 1 101 ? 14.258 4.734 -19.210 1.00 98.56 101 TRP A CA 1
ATOM 814 C C . TRP A 1 101 ? 14.937 3.510 -18.611 1.00 98.56 101 TRP A C 1
ATOM 816 O O . TRP A 1 101 ? 14.372 2.897 -17.708 1.00 98.56 101 TRP A O 1
ATOM 826 N N . GLU A 1 102 ? 16.109 3.132 -19.116 1.00 98.38 102 GLU A N 1
ATOM 827 C CA . GLU A 1 102 ? 16.820 1.950 -18.627 1.00 98.38 102 GLU A CA 1
ATOM 828 C C . GLU A 1 102 ? 17.351 2.187 -17.211 1.00 98.38 102 GLU A C 1
ATOM 830 O O . GLU A 1 102 ? 17.012 1.438 -16.298 1.00 98.38 102 GLU A O 1
ATOM 835 N N . GLU A 1 103 ? 18.084 3.286 -17.010 1.00 98.31 103 GLU A N 1
ATOM 836 C CA . GLU A 1 103 ? 18.669 3.652 -15.718 1.00 98.31 103 GLU A CA 1
ATOM 837 C C . GLU A 1 103 ? 17.610 3.706 -14.613 1.00 98.31 103 GLU A C 1
ATOM 839 O O . GLU A 1 103 ? 17.767 3.077 -13.565 1.00 98.31 103 GLU A O 1
ATOM 844 N N . PHE A 1 104 ? 16.489 4.393 -14.853 1.00 98.62 104 PHE A N 1
ATOM 845 C CA . PHE A 1 104 ? 15.442 4.494 -13.843 1.00 98.62 104 PHE A CA 1
ATOM 846 C C . PHE A 1 104 ? 14.626 3.216 -13.675 1.00 98.62 104 PHE A C 1
ATOM 848 O O . PHE A 1 104 ? 14.158 2.950 -12.565 1.00 98.62 104 PHE A O 1
ATOM 855 N N . THR A 1 105 ? 14.479 2.395 -14.717 1.00 98.69 105 THR A N 1
ATOM 856 C CA . THR A 1 105 ? 13.856 1.073 -14.557 1.00 98.69 105 THR A CA 1
ATOM 857 C C . THR A 1 105 ? 14.685 0.209 -13.614 1.00 98.69 105 THR A C 1
ATOM 859 O O . THR A 1 105 ? 14.131 -0.322 -12.650 1.00 98.69 105 THR A O 1
ATOM 862 N N . GLU A 1 106 ? 15.999 0.123 -13.838 1.00 98.56 106 GLU A N 1
ATOM 863 C CA . GLU A 1 106 ? 16.897 -0.641 -12.970 1.00 98.56 106 GLU A CA 1
ATOM 864 C C . GLU A 1 106 ? 16.944 -0.057 -11.557 1.00 98.56 106 GLU A C 1
ATOM 866 O O . GLU A 1 106 ? 16.760 -0.794 -10.591 1.00 98.56 106 GLU A O 1
ATOM 871 N N . LEU A 1 107 ? 17.090 1.266 -11.414 1.00 98.44 107 LEU A N 1
ATOM 872 C CA . LEU A 1 107 ? 17.146 1.922 -10.106 1.00 98.44 107 LEU A CA 1
ATOM 873 C C . LEU A 1 107 ? 15.903 1.627 -9.257 1.00 98.44 107 LEU A C 1
ATOM 875 O O . LEU A 1 107 ? 16.011 1.283 -8.077 1.00 98.44 107 LEU A O 1
ATOM 879 N N . PHE A 1 108 ? 14.704 1.794 -9.822 1.00 98.06 108 PHE A N 1
ATOM 880 C CA . PHE A 1 108 ? 13.473 1.581 -9.063 1.00 98.06 108 PHE A CA 1
ATOM 881 C C . PHE A 1 108 ? 13.191 0.103 -8.819 1.00 98.06 108 PHE A C 1
ATOM 883 O O . PHE A 1 108 ? 12.679 -0.239 -7.750 1.00 98.06 108 PHE A O 1
ATOM 890 N N . PHE A 1 109 ? 13.529 -0.771 -9.769 1.00 98.38 109 PHE A N 1
ATOM 891 C CA . PHE A 1 109 ? 13.380 -2.205 -9.570 1.00 98.38 109 PHE A CA 1
ATOM 892 C C . PHE A 1 109 ? 14.354 -2.732 -8.511 1.00 98.38 109 PHE A C 1
ATOM 894 O O . PHE A 1 109 ? 13.938 -3.503 -7.647 1.00 98.38 109 PHE A O 1
ATOM 901 N N . GLU A 1 110 ? 15.598 -2.253 -8.479 1.00 98.31 110 GLU A N 1
ATOM 902 C CA . GLU A 1 110 ? 16.574 -2.664 -7.468 1.00 98.31 110 GLU A CA 1
ATOM 903 C C . GLU A 1 110 ? 16.148 -2.242 -6.059 1.00 98.31 110 GLU A C 1
ATOM 905 O O . GLU A 1 110 ? 16.222 -3.047 -5.137 1.00 98.31 110 GLU A O 1
ATOM 910 N N . ARG A 1 111 ? 15.560 -1.051 -5.882 1.00 97.50 111 ARG A N 1
ATOM 911 C CA . ARG A 1 111 ? 14.960 -0.652 -4.590 1.00 97.50 111 ARG A CA 1
ATOM 912 C C . ARG A 1 111 ? 13.844 -1.597 -4.137 1.00 97.50 111 ARG A C 1
ATOM 914 O O . ARG A 1 111 ? 13.639 -1.807 -2.940 1.00 97.50 111 ARG A O 1
ATOM 921 N N . ILE A 1 112 ? 13.095 -2.173 -5.079 1.00 97.00 112 ILE A N 1
ATOM 922 C CA . ILE A 1 112 ? 12.112 -3.216 -4.764 1.00 97.00 112 ILE A CA 1
ATOM 923 C C . ILE A 1 112 ? 12.835 -4.498 -4.328 1.00 97.00 112 ILE A C 1
ATOM 925 O O . ILE A 1 112 ? 12.411 -5.114 -3.349 1.00 97.00 112 ILE A O 1
ATOM 929 N N . GLN A 1 113 ? 13.933 -4.881 -4.986 1.00 97.62 113 GLN A N 1
ATOM 930 C CA . GLN A 1 113 ? 14.730 -6.050 -4.598 1.00 97.62 113 GLN A CA 1
ATOM 931 C C . GLN A 1 113 ? 15.414 -5.878 -3.233 1.00 97.62 113 GLN A C 1
ATOM 933 O O . GLN A 1 113 ? 15.420 -6.817 -2.437 1.00 97.62 113 GLN A O 1
ATOM 938 N N . GLU A 1 114 ? 15.918 -4.687 -2.908 1.00 96.75 114 GLU A N 1
ATOM 939 C CA . GLU A 1 114 ? 16.439 -4.343 -1.580 1.00 96.75 114 GLU A CA 1
ATOM 940 C C . GLU A 1 114 ? 15.388 -4.578 -0.496 1.00 96.75 114 GLU A C 1
ATOM 942 O O . GLU A 1 114 ? 15.647 -5.286 0.479 1.00 96.75 114 GLU A O 1
ATOM 947 N N . TRP A 1 115 ? 14.173 -4.063 -0.703 1.00 95.12 115 TRP A N 1
ATOM 948 C CA . TRP A 1 115 ? 13.051 -4.315 0.198 1.00 95.12 115 TRP A CA 1
ATOM 949 C C . TRP A 1 115 ? 12.736 -5.814 0.329 1.00 95.12 115 TRP A C 1
ATOM 951 O O . TRP A 1 115 ? 12.531 -6.298 1.443 1.00 95.12 115 TRP A O 1
ATOM 961 N N . ARG A 1 116 ? 12.740 -6.574 -0.779 1.00 95.62 116 ARG A N 1
ATOM 962 C CA . ARG A 1 116 ? 12.498 -8.029 -0.752 1.00 95.62 116 ARG A CA 1
ATOM 963 C C . ARG A 1 116 ? 13.540 -8.767 0.082 1.00 95.62 116 ARG A C 1
ATOM 965 O O . ARG A 1 116 ? 13.178 -9.689 0.810 1.00 95.62 116 ARG A O 1
ATOM 972 N N . ARG A 1 117 ? 14.815 -8.384 -0.026 1.00 95.94 117 ARG A N 1
ATOM 973 C CA . ARG A 1 117 ? 15.902 -8.975 0.769 1.00 95.94 117 ARG A CA 1
ATOM 974 C C . ARG A 1 117 ? 15.748 -8.634 2.249 1.00 95.94 117 ARG A C 1
ATOM 976 O O . ARG A 1 117 ? 15.841 -9.535 3.074 1.00 95.94 117 ARG A O 1
ATOM 983 N N . ALA A 1 118 ? 15.433 -7.379 2.570 1.00 93.69 118 ALA A N 1
ATOM 984 C CA . ALA A 1 118 ? 15.238 -6.928 3.947 1.00 93.69 118 ALA A CA 1
ATOM 985 C C . ALA A 1 118 ? 14.057 -7.615 4.654 1.00 93.69 118 ALA A C 1
ATOM 987 O O . ALA A 1 118 ? 14.129 -7.853 5.848 1.00 93.69 118 ALA A O 1
ATOM 988 N N . GLN A 1 119 ? 12.987 -7.973 3.936 1.00 86.25 119 GLN A N 1
ATOM 989 C CA . GLN A 1 119 ? 11.847 -8.687 4.531 1.00 86.25 119 GLN A CA 1
ATOM 990 C C . GLN A 1 119 ? 12.151 -10.128 4.972 1.00 86.25 119 GLN A C 1
ATOM 992 O O . GLN A 1 119 ? 11.384 -10.686 5.751 1.00 86.25 119 GLN A O 1
ATOM 997 N N . LYS A 1 120 ? 13.210 -10.747 4.435 1.00 72.31 120 LYS A N 1
ATOM 998 C CA . LYS A 1 120 ? 13.620 -12.120 4.772 1.00 72.31 120 LYS A CA 1
ATOM 999 C C . LYS A 1 120 ? 14.764 -12.184 5.792 1.00 72.31 120 LYS A C 1
ATOM 1001 O O . LYS A 1 120 ? 15.147 -13.293 6.160 1.00 72.31 120 LYS A O 1
ATOM 1006 N N . ALA A 1 121 ? 15.327 -11.038 6.175 1.00 55.31 121 ALA A N 1
ATOM 1007 C CA . ALA A 1 121 ? 16.381 -10.916 7.181 1.00 55.31 121 ALA A CA 1
ATOM 1008 C C . ALA A 1 121 ? 15.774 -10.795 8.583 1.00 55.31 121 ALA A C 1
ATOM 1010 O O . ALA A 1 121 ? 16.372 -11.375 9.515 1.00 55.31 121 ALA A O 1
#

Foldseek 3Di:
DVVVLVVVLLVCLCVVVVDDDDPDLPCPQLVVLVPDDDDPVSSVVSVVVSVCVVSVVVSSVVCCVPVVVCSVVVVLVVLPDVVVLVVLLVVCPVPDDPVCSVVRSCVVSVVSVVVSVVVVD

Nearest PDB structures (foldseek):
  8tnm-assembly1_A  TM=3.485E-01  e=5.958E+00  synthetic construct

Mean predicted aligned error: 4.04 Å